Protein 3OP9 (pdb70)

Nearest PDB structures (foldseek):
  3op9-assembly1_A  TM=1.010E+00  e=2.448E-16  Listeria innocua
  1rpe-assembly1_R  TM=8.267E-01  e=1.678E-02  Phage 434
  1r69-assembly1_A  TM=8.280E-01  e=2.954E-02  Phage 434
  2cro-assembly1_A  TM=7.858E-01  e=4.045E-02  Phage 434
  1pra-assembly1_A  TM=7.105E-01  e=2.298E-02  Phage 434

Radius of gyration: 19.95 Å; Cα contacts (8 Å, |Δi|>4): 71; chains: 1; bounding box: 33×44×51 Å

Foldseek 3Di:
DAWDLLVLVVVVCVVVVHQLVVLCVQQVHDSVVSVCNCVVDPDDPVSLVSVCVVVVHDSCVNGVPDDDDDPDVVVVVVVVCCVVDDPVVVVVVVCVVVVCCVVPPD

Secondary structure (DSSP, 8-state):
----HHHHHHHHHHHHT--HHHHHHHHTS-HHHHHH---SS---HHHHHHHHHHHT--HHHHHT------S-HHHHHHHHHGGGS-HHHHHHHHHHHHHHHHHS--

Sequence (106 aa):
IQHQQFAENLSRLKKEHGLKNHQIAELLNVQTRTVAYYSGEETKPDIEKLIRLATYFHLSIDELVGYVQEVWNDLSLKQWLLSLNLRRSEEEIAKIKILVDTVETLYPN

Structure (mmCIF, N/CA/C/O backbone):
data_3OP9
#
_entry.id   3OP9
#
_cell.length_a   71.12
_cell.length_b   71.12
_cell.length_c   122.13
_cell.angle_alpha   90.00
_cell.angle_beta   90.00
_cell.angle_gamma   90.00
#
_symmetry.space_group_name_H-M   'I 4 2 2'
#
loop_
_entity.id
_entity.type
_entity.pdbx_description
1 polymer 'Pli0006 protein'
2 non-polymer 'CHLORIDE ION'
3 water water
#
loop_
_atom_site.group_PDB
_atom_site.id
_atom_site.type_symbol
_atom_site.label_atom_id
_atom_site.label_alt_id
_atom_site.label_comp_id
_atom_site.label_asym_id
_atom_site.label_entity_id
_atom_site.label_seq_id
_atom_site.pdbx_PDB_ins_code
_atom_site.Cartn_x
_atom_site.Cartn_y
_atom_site.Cartn_z
_atom_site.occupancy
_atom_site.B_iso_or_equiv
_atom_site.auth_seq_id
_atom_site.auth_comp_id
_atom_site.auth_asym_id
_atom_site.auth_atom_id
_atom_site.pdbx_PDB_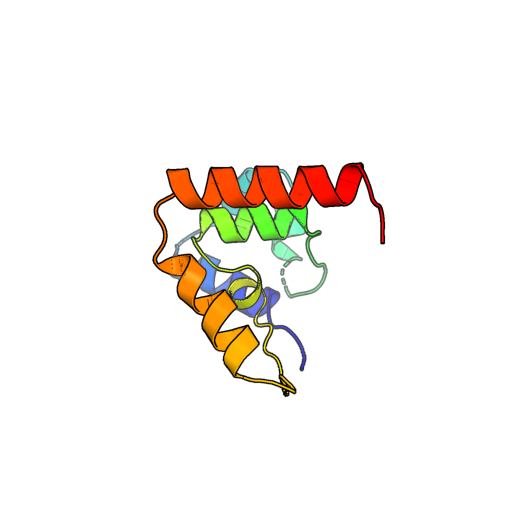model_num
ATOM 1 N N . ILE A 1 6 ? 18.737 0.776 40.209 1.00 95.61 3 ILE A N 1
ATOM 2 C CA . ILE A 1 6 ? 17.823 1.241 39.172 1.00 88.19 3 ILE A CA 1
ATOM 3 C C . ILE A 1 6 ? 17.714 2.765 39.174 1.00 70.08 3 ILE A C 1
ATOM 4 O O . ILE A 1 6 ? 17.779 3.395 38.119 1.00 76.27 3 ILE A O 1
ATOM 9 N N . GLN A 1 7 ? 17.563 3.361 40.353 1.00 43.36 4 GLN A N 1
ATOM 10 C CA . GLN A 1 7 ? 17.453 4.812 40.442 1.00 42.21 4 GLN A CA 1
ATOM 11 C C . GLN A 1 7 ? 18.847 5.469 40.437 1.00 37.65 4 GLN A C 1
ATOM 12 O O . GLN A 1 7 ? 19.705 5.115 41.266 1.00 32.99 4 GLN A O 1
ATOM 18 N N . HIS A 1 8 ? 19.078 6.430 39.534 1.00 33.01 5 HIS A N 1
ATOM 19 C CA . HIS A 1 8 ? 20.376 7.120 39.491 1.00 32.61 5 HIS A CA 1
ATOM 20 C C . HIS A 1 8 ? 20.608 7.877 40.791 1.00 28.90 5 HIS A C 1
ATOM 21 O O . HIS A 1 8 ? 19.676 8.061 41.578 1.00 28.99 5 HIS A O 1
ATOM 28 N N A GLN A 1 9 ? 21.835 8.335 41.015 0.64 22.15 6 GLN A N 1
ATOM 29 N N B GLN A 1 9 ? 21.842 8.344 40.982 0.36 23.26 6 GLN A N 1
ATOM 30 C CA A GLN A 1 9 ? 22.149 9.051 42.249 0.64 24.30 6 GLN A CA 1
ATOM 31 C CA B GLN A 1 9 ? 22.272 8.993 42.223 0.36 25.44 6 GLN A CA 1
ATOM 32 C C A GLN A 1 9 ? 22.945 10.314 41.929 0.64 22.57 6 GLN A C 1
ATOM 33 C C B GLN A 1 9 ? 22.901 10.358 41.980 0.36 22.99 6 GLN A C 1
ATOM 34 O O A GLN A 1 9 ? 23.955 10.620 42.543 0.64 20.51 6 GLN A O 1
ATOM 35 O O B GLN A 1 9 ? 23.772 10.780 42.728 0.36 22.46 6 GLN A O 1
ATOM 46 N N . PHE A 1 10 ? 22.482 11.049 40.927 1.00 23.00 7 PHE A N 1
ATOM 47 C CA . PHE A 1 10 ? 23.168 12.278 40.538 1.00 22.38 7 PHE A CA 1
ATOM 48 C C . PHE A 1 10 ? 23.221 13.258 41.725 1.00 23.65 7 PHE A C 1
ATOM 49 O O . PHE A 1 10 ? 24.254 13.852 42.003 1.00 23.76 7 PHE A O 1
ATOM 57 N N . ALA A 1 11 ? 22.126 13.424 42.452 1.00 20.42 8 ALA A N 1
ATOM 58 C CA . ALA A 1 11 ? 22.127 14.484 43.454 1.00 24.37 8 ALA A CA 1
ATOM 59 C C . ALA A 1 11 ? 23.138 14.136 44.560 1.00 26.18 8 ALA A C 1
ATOM 60 O O . ALA A 1 11 ? 23.872 15.008 45.052 1.00 24.97 8 ALA A O 1
ATOM 62 N N . GLU A 1 12 ? 23.152 12.858 44.959 1.00 20.97 9 GLU A N 1
ATOM 63 C CA . GLU A 1 12 ? 24.072 12.360 46.004 1.00 23.07 9 GLU A CA 1
ATOM 64 C C . GLU A 1 12 ? 25.527 12.511 45.533 1.00 24.11 9 GLU A C 1
ATOM 65 O O . GLU A 1 12 ? 26.403 12.934 46.293 1.00 22.61 9 GLU A O 1
ATOM 71 N N . ASN A 1 13 ? 25.774 12.172 44.270 1.00 24.25 10 ASN A N 1
ATOM 72 C CA . ASN A 1 13 ? 27.119 12.263 43.689 1.00 25.19 10 ASN A CA 1
ATOM 73 C C . ASN A 1 13 ? 27.591 13.694 43.568 1.00 22.36 10 ASN A C 1
ATOM 74 O O . ASN A 1 13 ? 28.738 14.010 43.892 1.00 25.30 10 ASN A O 1
ATOM 79 N N . LEU A 1 14 ? 26.704 14.578 43.125 1.00 20.17 11 LEU A N 1
ATOM 80 C CA . LEU A 1 14 ? 27.120 15.953 42.971 1.00 22.09 11 LEU A CA 1
ATOM 81 C C . LEU A 1 14 ? 27.421 16.505 44.375 1.00 23.25 11 LEU A C 1
ATOM 82 O O . LEU A 1 14 ? 28.366 17.260 44.567 1.00 23.86 11 LEU A O 1
ATOM 87 N N . SER A 1 15 ? 26.620 16.103 45.365 1.00 23.66 12 SER A N 1
ATOM 88 C CA . SER A 1 15 ? 26.814 16.574 46.731 1.00 25.78 12 SER A CA 1
ATOM 89 C C . SER A 1 15 ? 28.181 16.113 47.265 1.00 27.57 12 SER A C 1
ATOM 90 O O . SER A 1 15 ? 28.891 16.870 47.922 1.00 29.60 12 SER A O 1
ATOM 93 N N . ARG A 1 16 ? 28.564 14.877 46.959 1.00 25.81 13 ARG A N 1
ATOM 94 C CA . ARG A 1 16 ? 29.839 14.364 47.433 1.00 28.64 13 ARG A CA 1
ATOM 95 C C . ARG A 1 16 ? 31.026 15.011 46.705 1.00 25.68 13 ARG A C 1
ATOM 96 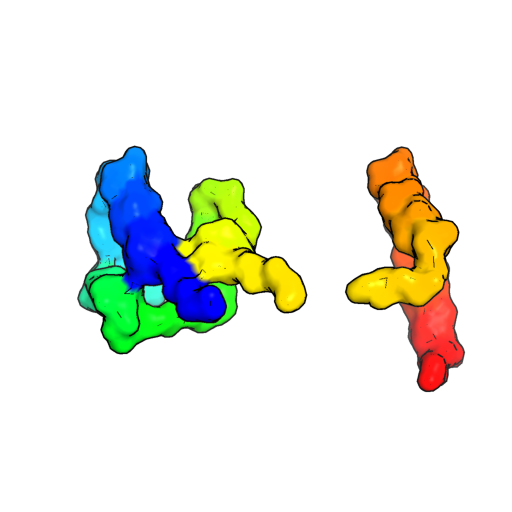O O . ARG A 1 16 ? 32.074 15.227 47.312 1.00 27.75 13 ARG A O 1
ATOM 104 N N . LEU A 1 17 ? 30.861 15.299 45.419 1.00 27.21 14 LEU A N 1
ATOM 105 C CA . LEU A 1 17 ? 31.890 15.989 44.641 1.00 25.49 14 LEU A CA 1
ATOM 106 C C . LEU A 1 17 ? 32.105 17.382 45.211 1.00 29.47 14 LEU A C 1
ATOM 107 O O . LEU A 1 17 ? 33.237 17.816 45.409 1.00 31.14 14 LEU A O 1
ATOM 112 N N . LYS A 1 18 ? 31.010 18.073 45.498 1.00 28.34 15 LYS A N 1
ATOM 113 C CA . LYS A 1 18 ? 31.071 19.405 46.073 1.00 31.78 15 LYS A CA 1
ATOM 114 C C . LYS A 1 18 ? 31.837 19.384 47.389 1.00 36.89 15 LYS A C 1
ATOM 115 O O . LYS A 1 18 ? 32.689 20.252 47.657 1.00 35.95 15 LYS A O 1
ATOM 121 N N . LYS A 1 19 ? 31.548 18.377 48.203 1.00 28.49 16 LYS A N 1
ATOM 122 C CA . LYS A 1 19 ? 32.171 18.254 49.516 1.00 35.29 16 LYS A CA 1
ATOM 123 C C . LYS A 1 19 ? 33.652 17.943 49.365 1.00 35.16 16 LYS A C 1
ATOM 124 O O . LYS A 1 19 ? 34.496 18.607 49.943 1.00 39.47 16 LYS A O 1
ATOM 130 N N . GLU A 1 20 ? 33.969 16.928 48.574 1.00 30.91 17 GLU A N 1
ATOM 131 C CA . GLU A 1 20 ? 35.342 16.466 48.459 1.00 38.15 17 GLU A CA 1
ATOM 132 C C . GLU A 1 20 ? 36.232 17.470 47.755 1.00 39.86 17 GLU A C 1
ATOM 133 O O . GLU A 1 20 ? 37.440 17.446 47.940 1.00 34.66 17 GLU A O 1
ATOM 139 N N . HIS A 1 21 ? 35.643 18.350 46.951 1.00 37.60 18 HIS A N 1
ATOM 140 C CA . HIS A 1 21 ? 36.433 19.340 46.229 1.00 41.75 18 HIS A CA 1
ATOM 141 C C . HIS A 1 21 ? 36.458 20.690 46.925 1.00 43.37 18 HIS A C 1
ATOM 142 O O . HIS A 1 21 ? 37.137 21.597 46.468 1.00 44.54 18 HIS A O 1
ATOM 149 N N . GLY A 1 22 ? 35.714 20.813 48.016 1.00 37.34 19 GLY A N 1
ATOM 150 C CA . GLY A 1 22 ? 35.621 22.050 48.761 1.00 46.91 19 GLY A CA 1
ATOM 151 C C . GLY A 1 22 ? 34.979 23.166 47.971 1.00 46.75 19 GLY A C 1
ATOM 152 O O . GLY A 1 22 ? 35.308 24.335 48.174 1.00 41.85 19 GLY A O 1
ATOM 153 N N . LEU A 1 23 ? 34.064 22.816 47.069 1.00 40.07 20 LEU A N 1
ATOM 154 C CA . LEU A 1 23 ? 33.374 23.806 46.258 1.00 37.07 20 LEU A CA 1
ATOM 155 C C . LEU A 1 23 ? 32.166 24.413 46.958 1.00 40.10 20 LEU A C 1
ATOM 156 O O . LEU A 1 23 ? 31.544 23.805 47.845 1.00 41.46 20 LEU A O 1
ATOM 161 N N . LYS A 1 24 ? 31.841 25.632 46.542 1.00 43.62 21 LYS A N 1
ATOM 162 C CA . LYS A 1 24 ? 30.648 26.317 46.993 1.00 50.67 21 LYS A CA 1
ATOM 163 C C . LYS A 1 24 ? 29.676 26.267 45.831 1.00 40.32 21 LYS A C 1
ATOM 164 O O . LYS A 1 24 ? 30.100 26.240 44.681 1.00 30.71 21 LYS A O 1
ATOM 170 N N . ASN A 1 25 ? 28.385 26.263 46.128 1.00 39.33 22 ASN A N 1
ATOM 171 C CA . ASN A 1 25 ? 27.368 26.212 45.080 1.00 40.70 22 ASN A CA 1
ATOM 172 C C . ASN A 1 25 ? 27.551 27.292 44.011 1.00 35.39 22 ASN A C 1
ATOM 173 O O . ASN A 1 25 ? 27.318 27.029 42.835 1.00 32.95 22 ASN A O 1
ATOM 178 N N . HIS A 1 26 ? 27.940 28.499 44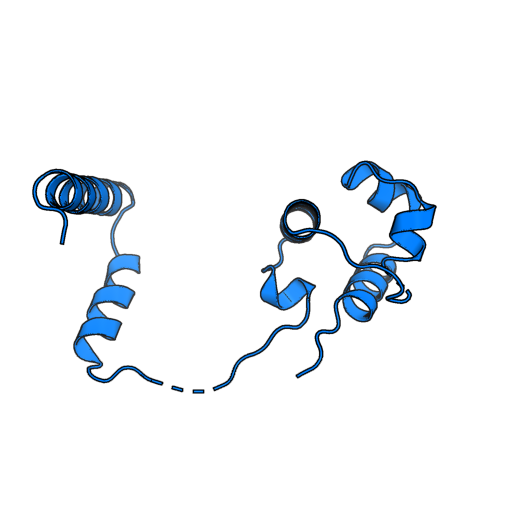.403 1.00 40.50 23 HIS A N 1
ATOM 179 C CA . HIS A 1 26 ? 28.066 29.588 43.424 1.00 45.03 23 HIS A CA 1
ATOM 180 C C . HIS A 1 26 ? 29.209 29.340 42.420 1.00 40.48 23 HIS A C 1
ATOM 181 O O . HIS A 1 26 ? 29.142 29.819 41.287 1.00 40.44 23 HIS A O 1
ATOM 188 N N . GLN A 1 27 ? 30.233 28.590 42.831 1.00 39.65 24 GLN A N 1
ATOM 189 C CA . GLN A 1 27 ? 31.331 28.209 41.942 1.00 35.12 24 GLN A CA 1
ATOM 190 C C . GLN A 1 27 ? 30.849 27.215 40.883 1.00 38.40 24 GLN A C 1
ATOM 191 O O . GLN A 1 27 ? 31.188 27.323 39.693 1.00 38.82 24 GLN A O 1
ATOM 197 N N . ILE A 1 28 ? 30.043 26.250 41.306 1.00 30.76 25 ILE A N 1
ATOM 198 C CA . ILE A 1 28 ? 29.461 25.322 40.353 1.00 29.30 25 ILE A CA 1
ATOM 199 C C . ILE A 1 28 ? 28.485 26.075 39.456 1.00 31.98 25 ILE A C 1
ATOM 200 O O . ILE A 1 28 ? 28.414 25.801 38.254 1.00 31.33 25 ILE A O 1
ATOM 205 N N . ALA A 1 29 ? 27.742 27.028 40.031 1.00 30.86 26 ALA A N 1
ATOM 206 C CA . ALA A 1 29 ? 26.758 27.778 39.251 1.00 33.86 26 ALA A CA 1
ATOM 207 C C . ALA A 1 29 ? 27.483 28.534 38.148 1.00 39.69 26 ALA A C 1
ATOM 208 O O . ALA A 1 29 ? 27.018 28.598 37.006 1.00 37.66 26 ALA A O 1
ATOM 210 N N . GLU A 1 30 ? 28.629 29.105 38.502 1.00 43.17 27 GLU A N 1
ATOM 211 C CA . GLU A 1 30 ? 29.415 29.883 37.545 1.00 46.32 27 GLU A CA 1
ATOM 212 C C . GLU A 1 30 ? 29.878 28.962 36.424 1.00 45.33 27 GLU A C 1
ATOM 213 O O . GLU A 1 30 ? 29.838 29.345 35.266 1.00 45.31 27 GLU A O 1
ATOM 219 N N . LEU A 1 31 ? 30.295 27.742 36.769 1.00 45.80 28 LEU A N 1
ATOM 220 C CA . LEU A 1 31 ? 30.750 26.758 35.782 1.00 45.04 28 LEU A CA 1
ATOM 221 C C . LEU A 1 31 ? 29.653 26.408 34.770 1.00 41.51 28 LEU A C 1
ATOM 222 O O . LEU A 1 31 ? 29.911 26.216 33.584 1.00 40.04 28 LEU A O 1
ATOM 227 N N . LEU A 1 32 ? 28.425 26.313 35.247 1.00 34.70 29 LEU A N 1
ATOM 228 C CA . LEU A 1 32 ? 27.328 25.885 34.393 1.00 35.94 29 LEU A CA 1
ATOM 229 C C . LEU A 1 32 ? 26.516 27.048 33.853 1.00 37.95 29 LEU A C 1
ATOM 230 O O . LEU A 1 32 ? 25.587 26.837 33.095 1.00 41.77 29 LEU A O 1
ATOM 235 N N . ASN A 1 33 ? 26.856 28.265 34.254 1.00 37.42 30 ASN A N 1
ATOM 236 C CA . ASN A 1 33 ? 26.039 29.429 33.913 1.00 39.34 30 ASN A CA 1
ATOM 237 C C . ASN A 1 33 ? 24.564 29.254 34.296 1.00 44.07 30 ASN A C 1
ATOM 238 O O . ASN A 1 33 ? 23.665 29.403 33.464 1.00 48.07 30 ASN A O 1
ATOM 243 N N . VAL A 1 34 ? 24.332 28.928 35.565 1.00 38.13 31 VAL A N 1
ATOM 244 C CA . VAL A 1 34 ? 22.992 28.898 36.129 1.00 37.69 31 VAL A CA 1
ATOM 245 C C . VAL A 1 34 ? 23.011 29.691 37.437 1.00 42.38 31 VAL A C 1
ATOM 246 O O . VAL A 1 34 ? 24.076 30.078 37.920 1.00 35.87 31 VAL A O 1
ATOM 250 N N . GLN A 1 35 ? 21.836 29.901 38.020 1.00 40.81 32 GLN A N 1
ATOM 251 C CA . GLN A 1 35 ? 21.724 30.476 39.353 1.00 36.51 32 GLN A CA 1
ATOM 252 C C . GLN A 1 35 ? 22.277 29.534 40.400 1.00 37.93 32 GLN A C 1
ATOM 253 O O . GLN A 1 35 ? 22.181 28.319 40.246 1.00 33.38 32 GLN A O 1
ATOM 259 N N . THR A 1 36 ? 22.789 30.101 41.491 1.00 35.74 33 THR A N 1
ATOM 260 C CA . THR A 1 36 ? 23.224 29.315 42.635 1.00 42.73 33 THR A CA 1
ATOM 261 C C . THR A 1 36 ? 22.046 28.508 43.194 1.00 40.04 33 THR A C 1
ATOM 262 O O . THR A 1 36 ? 22.205 27.387 43.655 1.00 34.95 33 THR A O 1
ATOM 266 N N . ARG A 1 37 ? 20.852 29.081 43.147 1.00 38.73 34 ARG A N 1
ATOM 267 C CA . ARG A 1 37 ? 19.658 28.384 43.610 1.00 36.41 34 ARG A CA 1
ATOM 268 C C . ARG A 1 37 ? 19.434 27.105 42.824 1.00 35.70 34 ARG A C 1
ATOM 269 O O . ARG A 1 37 ? 19.023 26.092 43.376 1.00 40.25 34 ARG A O 1
ATOM 277 N N . THR A 1 38 ? 19.693 27.149 41.528 1.00 34.54 35 THR A N 1
ATOM 278 C CA . THR A 1 38 ? 19.457 25.990 40.686 1.00 33.19 35 THR A CA 1
ATOM 279 C C . THR A 1 38 ? 20.402 24.869 41.080 1.00 35.37 35 THR A C 1
ATOM 280 O O . THR A 1 38 ? 20.019 23.707 41.074 1.00 34.34 35 THR A O 1
ATOM 284 N N . VAL A 1 39 ? 21.634 25.221 41.418 1.00 34.57 36 VAL A N 1
ATOM 285 C CA . VAL A 1 39 ? 22.610 24.218 41.864 1.00 34.46 36 VAL A CA 1
ATOM 286 C C . VAL A 1 39 ? 22.175 23.595 43.202 1.00 36.04 36 VAL A C 1
ATOM 287 O O . VAL A 1 39 ? 22.339 22.397 43.429 1.00 36.47 36 VAL A O 1
ATOM 291 N N . ALA A 1 40 ? 21.606 24.412 44.082 1.00 34.59 37 ALA A N 1
ATOM 292 C CA . ALA A 1 40 ? 21.035 23.906 45.327 1.00 39.61 37 ALA A CA 1
ATOM 293 C C . ALA A 1 40 ? 19.988 22.856 45.019 1.00 40.00 37 ALA A C 1
ATOM 294 O O . ALA A 1 40 ? 19.933 21.812 45.674 1.00 41.19 37 ALA A O 1
ATOM 296 N N . TYR A 1 41 ? 19.143 23.121 44.029 1.00 32.29 38 TYR A N 1
ATOM 297 C CA . TYR A 1 41 ? 18.120 22.144 43.673 1.00 36.20 38 TYR A CA 1
ATOM 298 C C . TYR A 1 41 ? 18.699 20.887 43.012 1.00 35.71 38 TYR A C 1
ATOM 299 O O . TYR A 1 41 ? 18.136 19.824 43.168 1.00 38.37 38 TYR A O 1
ATOM 308 N N . TYR A 1 42 ? 19.793 21.006 42.264 1.00 36.42 39 TYR A N 1
ATOM 309 C CA . TYR A 1 42 ? 20.483 19.803 41.770 1.00 31.39 39 TYR A CA 1
ATOM 310 C C . TYR A 1 42 ? 20.877 18.902 42.914 1.00 38.04 39 TYR A C 1
ATOM 311 O O . TYR A 1 42 ? 20.729 17.676 42.828 1.00 43.22 39 TYR A O 1
ATOM 336 N N . SER A 1 44 ? 19.754 18.677 45.981 1.00 39.78 41 SER A N 1
ATOM 337 C CA . SER A 1 44 ? 18.689 18.156 46.812 1.00 47.23 41 SER A CA 1
ATOM 338 C C . SER A 1 44 ? 17.847 17.199 45.996 1.00 50.01 41 SER A C 1
ATOM 339 O O . SER A 1 44 ? 16.946 16.547 46.525 1.00 57.90 41 SER A O 1
ATOM 342 N N . GLY A 1 45 ? 18.138 17.136 44.700 1.00 40.08 42 GLY A N 1
ATOM 343 C CA . GLY A 1 45 ? 17.416 16.276 43.776 1.00 46.40 42 GLY A CA 1
ATOM 344 C C . GLY A 1 45 ? 16.074 16.837 43.315 1.00 47.81 42 GLY A C 1
ATOM 345 O O . GLY A 1 45 ? 15.280 16.140 42.691 1.00 54.91 42 GLY A O 1
ATOM 346 N N A GLU A 1 46 ? 15.825 18.101 43.621 0.54 41.16 43 GLU A N 1
ATOM 347 N N B GLU A 1 46 ? 15.815 18.103 43.607 0.46 41.36 43 GLU A N 1
ATOM 348 C CA A GLU A 1 46 ? 14.550 18.719 43.273 0.54 43.54 43 GLU A CA 1
ATOM 349 C CA B GLU A 1 46 ? 14.521 18.689 43.255 0.46 43.04 43 GLU A CA 1
ATOM 350 C C A GLU A 1 46 ? 14.449 19.014 41.783 0.54 40.98 43 GLU A C 1
ATOM 351 C C B GLU A 1 46 ? 14.493 19.282 41.850 0.46 41.26 43 GLU A C 1
ATOM 352 O O A GLU A 1 46 ? 13.353 19.143 41.239 0.54 41.51 43 GLU A O 1
ATOM 353 O O B GLU A 1 46 ? 13.493 19.871 41.432 0.46 41.46 43 GLU A O 1
ATOM 364 N N . THR A 1 47 ? 15.597 19.125 41.128 1.00 42.59 44 THR A N 1
ATOM 365 C CA . THR A 1 47 ? 15.634 19.443 39.705 1.00 42.27 44 THR A CA 1
ATOM 366 C C . THR A 1 47 ? 16.901 18.809 39.138 1.00 45.94 44 THR A C 1
ATOM 367 O O . THR A 1 47 ? 17.884 18.661 39.865 1.00 43.87 44 THR A O 1
ATOM 371 N N . LYS A 1 48 ? 16.871 18.437 37.859 1.00 52.43 45 LYS A N 1
ATOM 372 C CA . LYS A 1 48 ? 18.010 17.766 37.211 1.00 56.66 45 LYS A CA 1
ATOM 373 C C . LYS A 1 48 ? 18.510 18.551 36.011 1.00 50.44 45 LYS A C 1
ATOM 374 O O . LYS A 1 48 ? 17.732 19.224 35.352 1.00 43.15 45 LYS A O 1
ATOM 380 N N . PRO A 1 49 ? 19.815 18.452 35.712 1.00 62.43 46 PRO A N 1
ATOM 381 C CA . PRO A 1 49 ? 20.405 19.212 34.603 1.00 55.79 46 PRO A CA 1
ATOM 382 C C . PRO A 1 49 ? 20.134 18.548 33.267 1.00 46.48 46 PRO A C 1
ATOM 383 O O . PRO A 1 49 ? 19.841 17.353 33.212 1.00 45.35 46 PRO A O 1
ATOM 387 N N . ASP A 1 50 ? 20.217 19.315 32.184 1.00 38.28 47 ASP A N 1
ATOM 388 C CA . ASP A 1 50 ? 20.072 18.730 30.862 1.00 41.09 47 ASP A CA 1
ATOM 389 C C . ASP A 1 50 ? 21.427 18.182 30.451 1.00 36.54 47 ASP A C 1
ATOM 390 O O . ASP A 1 50 ? 22.419 18.409 31.139 1.00 34.88 47 ASP A O 1
ATOM 395 N N . ILE A 1 51 ? 21.463 17.484 29.324 1.00 30.00 48 ILE A N 1
ATOM 396 C CA . ILE A 1 51 ? 22.655 16.797 28.868 1.00 30.25 48 ILE A CA 1
ATOM 397 C C . ILE A 1 51 ? 23.862 17.732 28.780 1.00 29.75 48 ILE A C 1
ATOM 398 O O . ILE A 1 51 ? 24.993 17.326 29.063 1.00 26.32 48 ILE A O 1
ATOM 403 N N . GLU A 1 52 ? 23.642 18.976 28.375 1.00 25.14 49 GLU A N 1
ATOM 404 C CA . GLU A 1 52 ? 24.783 19.888 28.198 1.00 26.17 49 GLU A CA 1
ATOM 405 C C . GLU A 1 52 ? 25.426 20.166 29.541 1.00 27.35 49 GLU A C 1
ATOM 406 O O . GLU A 1 52 ? 26.653 20.198 29.677 1.00 26.69 49 GLU A O 1
ATOM 412 N N . LYS A 1 53 ? 24.596 20.330 30.560 1.00 27.84 50 LYS A N 1
ATOM 413 C CA . LYS A 1 53 ? 25.128 20.561 31.910 1.00 33.56 50 LYS A CA 1
ATOM 414 C C . LYS A 1 53 ? 25.807 19.319 32.522 1.00 32.11 50 LYS A C 1
ATOM 415 O O . LYS A 1 53 ? 26.822 19.441 33.207 1.00 24.11 50 LYS A O 1
ATOM 421 N N . LEU A 1 54 ? 25.290 18.123 32.255 1.00 30.43 51 LEU A N 1
ATOM 422 C CA . LEU A 1 54 ? 25.967 16.909 32.691 1.00 27.17 51 LEU A CA 1
ATOM 423 C C . LEU A 1 54 ? 27.314 16.777 32.027 1.00 25.38 51 LEU A C 1
ATOM 424 O O . LEU A 1 54 ? 28.257 16.310 32.656 1.00 25.60 51 LEU A O 1
ATOM 429 N N . ILE A 1 55 ? 27.403 17.130 30.742 1.00 22.68 52 ILE A N 1
ATOM 430 C CA . ILE A 1 55 ? 28.682 17.040 30.024 1.00 20.97 52 ILE A CA 1
ATOM 431 C C . ILE A 1 55 ? 29.705 18.036 30.563 1.00 21.98 52 ILE A C 1
ATOM 432 O O . ILE A 1 55 ? 30.886 17.707 30.694 1.00 23.32 52 ILE A O 1
ATOM 437 N N . ARG A 1 56 ? 29.261 19.249 30.892 1.00 26.12 53 ARG A N 1
ATOM 438 C CA . ARG A 1 56 ? 30.185 20.214 31.469 1.00 28.04 53 ARG A CA 1
ATOM 439 C C . ARG A 1 56 ? 30.684 19.701 32.815 1.00 24.73 53 ARG A C 1
ATOM 440 O O . ARG A 1 56 ? 31.864 19.858 33.120 1.00 25.15 53 ARG A O 1
ATOM 448 N N . LEU A 1 57 ? 29.806 19.103 33.627 1.00 22.09 54 LEU A N 1
ATOM 449 C CA . LEU A 1 57 ? 30.259 18.591 34.935 1.00 22.80 54 LEU A CA 1
ATOM 450 C C . LEU A 1 57 ? 31.199 17.391 34.769 1.00 21.93 54 LEU A C 1
ATOM 451 O O . LEU A 1 57 ? 32.228 17.262 35.461 1.00 22.58 54 LEU A O 1
ATOM 456 N N . ALA A 1 58 ? 30.851 16.487 33.867 1.00 23.05 55 ALA A N 1
ATOM 457 C CA . ALA A 1 58 ? 31.691 15.285 33.691 1.00 24.53 55 ALA A CA 1
ATOM 458 C C . ALA A 1 58 ? 33.073 15.695 33.206 1.00 26.76 55 ALA A C 1
ATOM 459 O O . ALA A 1 58 ? 34.085 15.119 33.604 1.00 26.74 55 ALA A O 1
ATOM 461 N N . THR A 1 59 ? 33.117 16.699 32.324 1.00 23.04 56 THR A N 1
ATOM 462 C CA . THR A 1 59 ? 34.387 17.150 31.779 1.00 25.42 56 THR A CA 1
ATOM 463 C C . THR A 1 59 ? 35.204 17.819 32.908 1.00 28.25 56 THR A C 1
ATOM 464 O O . THR A 1 59 ? 36.402 17.586 33.045 1.00 27.18 56 THR A O 1
ATOM 468 N N . TYR A 1 60 ? 34.542 18.639 33.717 1.00 25.96 57 TYR A N 1
ATOM 469 C CA . TYR A 1 60 ? 35.250 19.363 34.783 1.00 26.53 57 TYR A CA 1
ATOM 470 C C . TYR A 1 60 ? 35.891 18.383 35.787 1.00 26.58 57 TYR A C 1
ATOM 471 O O . TYR A 1 60 ? 37.046 18.535 36.156 1.00 27.95 57 TYR A O 1
ATOM 480 N N . PHE A 1 61 ? 35.135 17.364 36.183 1.00 27.48 58 PHE A N 1
ATOM 481 C CA . PHE A 1 61 ? 35.537 16.411 37.212 1.00 24.95 58 PHE A CA 1
ATOM 482 C C . PHE A 1 61 ? 36.228 15.195 36.622 1.00 26.80 58 PHE A C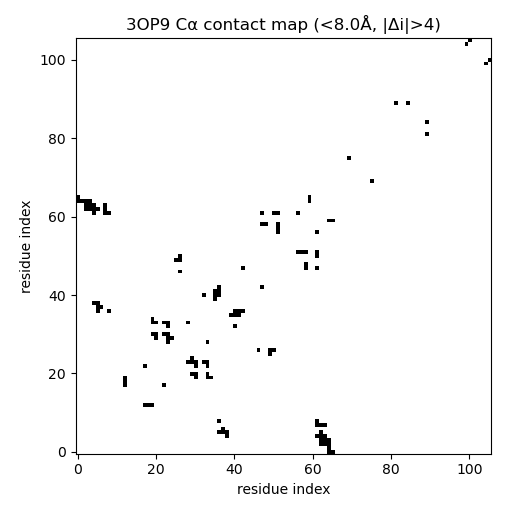 1
ATOM 483 O O . PHE A 1 61 ? 36.618 14.295 37.356 1.00 28.82 58 PHE A O 1
ATOM 491 N N . HIS A 1 62 ? 36.393 15.170 35.300 1.00 21.67 59 HIS A N 1
ATOM 492 C CA . HIS A 1 62 ? 37.061 14.047 34.616 1.00 26.30 59 HIS A CA 1
ATOM 493 C C . HIS A 1 62 ? 36.372 12.706 34.879 1.00 30.30 59 HIS A C 1
ATOM 494 O O . HIS A 1 62 ? 37.032 11.732 35.243 1.00 28.06 59 HIS A O 1
ATOM 501 N N . LEU A 1 63 ? 35.062 12.659 34.671 1.00 29.70 60 LEU A N 1
ATOM 502 C CA . LEU A 1 63 ? 34.247 11.488 34.995 1.00 28.49 60 LEU A CA 1
ATOM 503 C C . LEU A 1 63 ? 33.514 11.058 33.739 1.00 24.91 60 LEU A C 1
ATOM 504 O O . LEU A 1 63 ? 33.276 11.883 32.862 1.00 25.15 60 LEU A O 1
ATOM 509 N N . SER A 1 64 ? 33.121 9.791 33.658 1.00 26.60 61 SER A N 1
ATOM 510 C CA . SER A 1 64 ? 32.160 9.412 32.623 1.00 28.65 61 SER A CA 1
ATOM 511 C C . SER A 1 64 ? 30.821 9.996 33.049 1.00 22.75 61 SER A C 1
ATOM 512 O O . SER A 1 64 ? 30.599 10.272 34.231 1.00 24.82 61 SER A O 1
ATOM 515 N N . ILE A 1 65 ? 29.910 10.186 32.099 1.00 22.18 62 ILE A N 1
ATOM 516 C CA . ILE A 1 65 ? 28.585 10.642 32.467 1.00 22.23 62 ILE A CA 1
ATOM 517 C C . ILE A 1 65 ? 27.940 9.562 33.317 1.00 21.17 62 ILE A C 1
ATOM 518 O O . ILE A 1 65 ? 27.226 9.864 34.253 1.00 21.94 62 ILE A O 1
ATOM 523 N N . ASP A 1 66 ? 28.207 8.300 32.985 1.00 22.22 63 ASP A N 1
ATOM 524 C CA . ASP A 1 66 ? 27.656 7.184 33.775 1.00 26.65 63 ASP A CA 1
ATOM 525 C C . ASP A 1 66 ? 28.075 7.240 35.250 1.00 29.70 63 ASP A C 1
ATOM 526 O O . ASP A 1 66 ? 27.251 7.057 36.128 1.00 22.58 63 ASP A O 1
ATOM 531 N N . GLU A 1 67 ? 29.361 7.470 35.510 1.00 21.53 64 GLU A N 1
ATOM 532 C CA . GLU A 1 67 ? 29.862 7.633 36.875 1.00 21.45 64 GLU A CA 1
ATOM 533 C C . GLU A 1 67 ? 29.181 8.840 37.542 1.00 21.44 64 GLU A C 1
ATOM 534 O O . GLU A 1 67 ? 28.762 8.773 38.703 1.00 20.94 64 GLU A O 1
ATOM 540 N N . LEU A 1 68 ? 29.162 9.971 36.853 1.00 20.67 65 LEU A N 1
ATOM 541 C CA . LEU A 1 68 ? 28.547 11.191 37.419 1.00 22.10 65 LEU A CA 1
ATOM 542 C C . LEU A 1 68 ? 27.096 11.003 37.872 1.00 24.26 65 LEU A C 1
ATOM 543 O O . LEU A 1 68 ? 26.703 11.459 38.956 1.00 24.93 65 LEU A O 1
ATOM 548 N N . VAL A 1 69 ? 26.283 10.334 37.059 1.00 22.76 66 VAL A N 1
ATOM 549 C CA . VAL A 1 69 ? 24.916 10.108 37.478 1.00 22.09 66 VAL A CA 1
ATOM 550 C C . VAL A 1 69 ? 24.658 8.804 38.218 1.00 26.18 66 VAL A C 1
ATOM 551 O O . VAL A 1 69 ? 23.554 8.631 38.696 1.00 25.34 66 VAL A O 1
ATOM 555 N N . GLY A 1 70 ? 25.637 7.893 38.330 1.00 22.89 67 GLY A N 1
ATOM 556 C CA . GLY A 1 70 ? 25.408 6.619 39.016 1.00 22.02 67 GLY A CA 1
ATOM 557 C C . GLY A 1 70 ? 24.527 5.653 38.221 1.00 28.42 67 GLY A C 1
ATOM 558 O O . GLY A 1 70 ? 23.718 4.882 38.766 1.00 25.99 67 GLY A O 1
ATOM 559 N N . TYR A 1 71 ? 24.702 5.672 36.913 1.00 24.06 68 TYR A N 1
ATOM 560 C CA . TYR A 1 71 ? 23.957 4.758 36.023 1.00 22.13 68 TYR A CA 1
ATOM 561 C C . TYR A 1 71 ? 24.726 3.457 35.843 1.00 24.42 68 TYR A C 1
ATOM 562 O O . TYR A 1 71 ? 25.904 3.493 35.498 1.00 27.82 68 TYR A O 1
ATOM 571 N N . VAL A 1 72 ? 24.076 2.301 36.066 1.00 24.33 69 VAL A N 1
ATOM 572 C CA . VAL A 1 72 ? 24.710 0.997 35.810 1.00 26.39 69 VAL A CA 1
ATOM 573 C C . VAL A 1 72 ? 23.757 0.125 34.999 1.00 40.77 69 VAL A C 1
ATOM 574 O O . VAL A 1 72 ? 22.563 0.347 35.033 1.00 35.26 69 VAL A O 1
ATOM 578 N N . GLN A 1 73 ? 24.270 -0.863 34.275 1.00 46.84 70 GLN A N 1
ATOM 579 C CA . GLN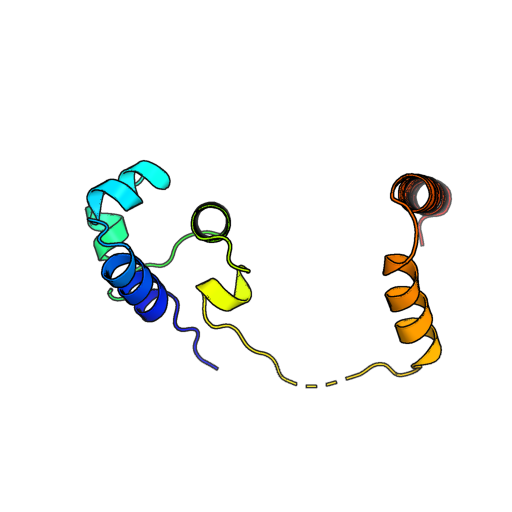 A 1 73 ? 23.394 -1.684 33.438 1.00 52.14 70 GLN A CA 1
ATOM 580 C C . GLN A 1 73 ? 23.401 -3.141 33.819 1.00 54.11 70 GLN A C 1
ATOM 581 O O . GLN A 1 73 ? 24.244 -3.600 34.583 1.00 57.85 70 GLN A O 1
ATOM 587 N N . GLU A 1 74 ? 22.428 -3.843 33.251 1.00 84.49 71 GLU A N 1
ATOM 588 C CA . GLU A 1 74 ? 22.472 -5.285 33.094 1.00 81.91 71 GLU A CA 1
ATOM 589 C C . GLU A 1 74 ? 21.153 -5.800 32.544 1.00 86.91 71 GLU A C 1
ATOM 590 O O . GLU A 1 74 ? 20.193 -5.966 33.292 1.00 91.11 71 GLU A O 1
ATOM 596 N N . VAL A 1 77 ? 24.146 -8.739 25.255 1.00 74.82 74 VAL A N 1
ATOM 597 C CA . VAL A 1 77 ? 24.759 -10.013 24.903 1.00 80.12 74 VAL A CA 1
ATOM 598 C C . VAL A 1 77 ? 25.053 -10.075 23.417 1.00 81.34 74 VAL A C 1
ATOM 599 O O . VAL A 1 77 ? 24.157 -9.962 22.574 1.00 94.16 74 VAL A O 1
ATOM 603 N N . TRP A 1 78 ? 26.328 -10.231 23.101 1.00 63.73 75 TRP A N 1
ATOM 604 C CA . TRP A 1 78 ? 26.754 -10.484 21.737 1.00 52.19 75 TRP A CA 1
ATOM 605 C C . TRP A 1 78 ? 26.381 -11.902 21.323 1.00 50.74 75 TRP A C 1
ATOM 606 O O . TRP A 1 78 ? 26.642 -12.870 22.056 1.00 50.06 75 TRP A O 1
ATOM 617 N N . ASN A 1 79 ? 25.758 -12.029 20.157 1.00 44.03 76 ASN A N 1
ATOM 618 C CA . ASN A 1 79 ? 25.544 -13.343 19.546 1.00 48.92 76 ASN A CA 1
ATOM 619 C C . ASN A 1 79 ? 26.849 -13.982 19.047 1.00 53.41 76 ASN A C 1
ATOM 620 O O . ASN A 1 79 ? 27.048 -15.186 19.166 1.00 55.51 76 ASN A O 1
ATOM 625 N N . ASP A 1 80 ? 27.744 -13.183 18.481 1.00 50.90 77 ASP A N 1
ATOM 626 C CA . ASP A 1 80 ? 28.992 -13.729 17.953 1.00 43.71 77 ASP A CA 1
ATOM 627 C C . ASP A 1 80 ? 30.226 -12.962 18.466 1.00 48.17 77 ASP A C 1
ATOM 628 O O . ASP A 1 80 ? 30.398 -11.772 18.179 1.00 46.24 77 ASP A O 1
ATOM 633 N N . LEU A 1 81 ? 31.092 -13.657 19.209 1.00 39.86 78 LEU A N 1
ATOM 634 C CA . LEU A 1 81 ? 32.137 -12.974 19.970 1.00 42.13 78 LEU A CA 1
ATOM 635 C C . LEU A 1 81 ? 33.348 -12.564 19.129 1.00 35.60 78 LEU A C 1
ATOM 636 O O . LEU A 1 81 ? 34.065 -11.638 19.493 1.00 34.97 78 LEU A O 1
ATOM 641 N N . SER A 1 82 ? 33.568 -13.229 18.002 1.00 36.69 79 SER A N 1
ATOM 642 C CA . SER A 1 82 ? 34.677 -12.872 17.137 1.00 37.20 79 SER A CA 1
ATOM 643 C C . SER A 1 82 ? 34.479 -11.468 16.551 1.00 32.44 79 SER A C 1
ATOM 644 O O . SER A 1 82 ? 35.455 -10.797 16.254 1.00 34.44 79 SER A O 1
ATOM 647 N N . LEU A 1 83 ? 33.228 -11.013 16.409 1.00 33.81 80 LEU A N 1
ATOM 648 C CA . LEU A 1 83 ? 32.970 -9.621 16.004 1.00 33.69 80 LEU A CA 1
ATOM 649 C C . LEU A 1 83 ? 33.322 -8.619 17.108 1.00 32.07 80 LEU A C 1
ATOM 650 O O . LEU A 1 83 ? 33.833 -7.562 16.822 1.00 31.11 80 LEU A O 1
ATOM 655 N N . LYS A 1 84 ? 33.009 -8.960 18.358 1.00 28.41 81 LYS A N 1
ATOM 656 C CA . LYS A 1 84 ? 33.331 -8.125 19.509 1.00 28.69 81 LYS A CA 1
ATOM 657 C C . LYS A 1 84 ? 34.848 -8.061 19.605 1.00 21.45 81 LYS A C 1
ATOM 658 O O . LYS A 1 84 ? 35.455 -7.041 19.914 1.00 25.54 81 LYS A O 1
ATOM 664 N N . GLN A 1 85 ? 35.468 -9.194 19.346 1.00 25.19 82 GLN A N 1
ATOM 665 C CA . GLN A 1 85 ? 36.915 -9.292 19.430 1.00 31.56 82 GLN A CA 1
ATOM 666 C C . GLN A 1 85 ? 37.561 -8.400 18.353 1.00 28.03 82 GLN A C 1
ATOM 667 O O . GLN A 1 85 ? 38.533 -7.665 18.618 1.00 24.33 82 GLN A O 1
ATOM 673 N N . TRP A 1 86 ? 36.993 -8.415 17.147 1.00 26.48 83 TRP A N 1
ATOM 674 C CA . TRP A 1 86 ? 37.471 -7.531 16.066 1.00 26.68 83 TRP A CA 1
ATOM 675 C C . TRP A 1 86 ? 37.316 -6.053 16.446 1.00 22.72 83 TRP A C 1
ATOM 676 O O . TRP A 1 86 ? 38.240 -5.223 16.299 1.00 23.89 83 TRP A O 1
ATOM 687 N N . LEU A 1 87 ? 36.159 -5.718 16.985 1.00 23.18 84 LEU A N 1
ATOM 688 C CA . LEU A 1 87 ? 35.894 -4.334 17.364 1.00 23.85 84 LEU A CA 1
ATOM 689 C C . LEU A 1 87 ? 36.904 -3.875 18.440 1.00 26.90 84 LEU A C 1
ATOM 690 O O . LEU A 1 87 ? 37.494 -2.799 18.377 1.00 25.01 84 LEU A O 1
ATOM 695 N N . LEU A 1 88 ? 37.108 -4.725 19.430 1.00 23.99 85 LEU A N 1
ATOM 696 C CA . LEU A 1 88 ? 38.102 -4.455 20.479 1.00 28.22 85 LEU A CA 1
ATOM 697 C C . LEU A 1 88 ? 39.506 -4.249 19.900 1.00 24.75 85 LEU A C 1
ATOM 698 O O . LEU A 1 88 ? 40.257 -3.382 20.361 1.00 28.80 85 LEU A O 1
ATOM 703 N N . SER A 1 89 ? 39.850 -5.037 18.886 1.00 23.82 86 SER A N 1
ATOM 704 C CA . SER A 1 89 ? 41.159 -4.960 18.235 1.00 24.87 86 SER A CA 1
ATOM 705 C C . SER A 1 89 ? 41.418 -3.609 17.574 1.00 26.28 86 SER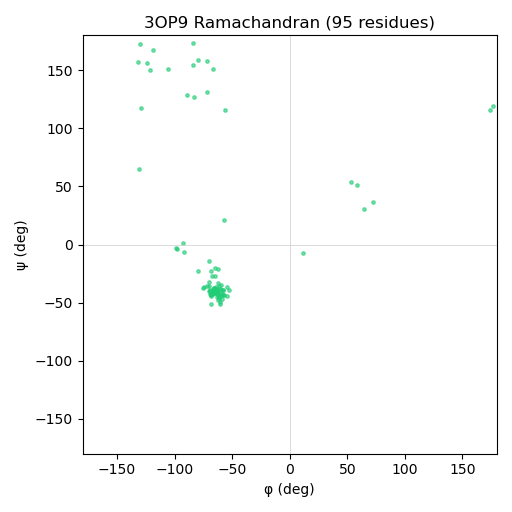 A C 1
ATOM 706 O O . SER A 1 89 ? 42.562 -3.271 17.327 1.00 26.49 86 SER A O 1
ATOM 709 N N . LEU A 1 90 ? 40.367 -2.834 17.275 1.00 24.01 87 LEU A N 1
ATOM 710 C CA . LEU A 1 90 ? 40.594 -1.521 16.659 1.00 20.99 87 LEU A CA 1
ATOM 711 C C . LEU A 1 90 ? 41.330 -0.589 17.612 1.00 24.51 87 LEU A C 1
ATOM 712 O O . LEU A 1 90 ? 41.962 0.378 17.188 1.00 25.20 87 LEU A O 1
ATOM 717 N N . ASN A 1 91 ? 41.277 -0.895 18.908 1.00 26.96 88 ASN A N 1
ATOM 718 C CA . ASN A 1 91 ? 41.955 -0.053 19.890 1.00 29.01 88 ASN A CA 1
ATOM 719 C C . ASN A 1 91 ? 43.468 -0.156 19.822 1.00 34.61 88 ASN A C 1
ATOM 720 O O . ASN A 1 91 ? 44.180 0.674 20.381 1.00 32.58 88 ASN A O 1
ATOM 725 N N . LEU A 1 92 ? 43.959 -1.171 19.123 1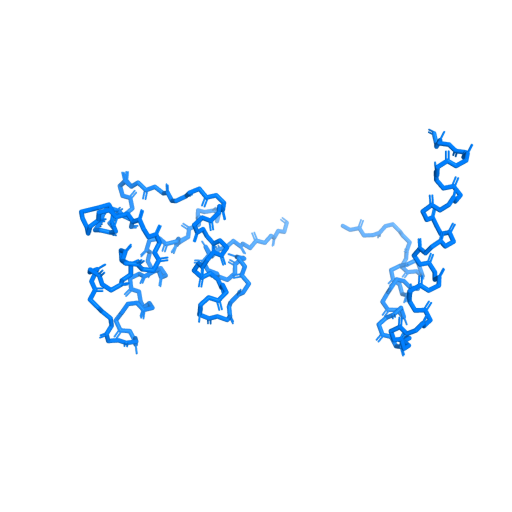.00 29.27 89 LEU A N 1
ATOM 726 C CA . LEU A 1 92 ? 45.389 -1.295 18.872 1.00 30.87 89 LEU A CA 1
ATOM 727 C C . LEU A 1 92 ? 45.917 -0.401 17.745 1.00 31.30 89 LEU A C 1
ATOM 728 O O . LEU A 1 92 ? 47.135 -0.185 17.646 1.00 31.76 89 LEU A O 1
ATOM 733 N N A ARG A 1 93 ? 45.024 0.100 16.893 0.45 25.67 90 ARG A N 1
ATOM 734 N N B ARG A 1 93 ? 45.022 0.121 16.912 0.55 24.84 90 ARG A N 1
ATOM 735 C CA A ARG A 1 93 ? 45.443 0.794 15.671 0.45 24.52 90 ARG A CA 1
ATOM 736 C CA B ARG A 1 93 ? 45.441 0.814 15.693 0.55 23.82 90 ARG A CA 1
ATOM 737 C C A ARG A 1 93 ? 45.884 2.220 15.969 0.45 23.48 90 ARG A C 1
ATOM 738 C C B ARG A 1 93 ? 45.883 2.234 15.976 0.55 23.01 90 ARG A C 1
ATOM 739 O O A ARG A 1 93 ? 45.384 2.835 16.900 0.45 23.51 90 ARG A O 1
ATOM 740 O O B ARG A 1 93 ? 45.377 2.862 16.892 0.55 23.00 90 ARG A O 1
ATOM 755 N N . SER A 1 94 ? 46.774 2.762 15.136 1.00 23.41 91 SER A N 1
ATOM 756 C CA . SER A 1 94 ? 47.224 4.134 15.296 1.00 24.47 91 SER A CA 1
ATOM 757 C C . SER A 1 94 ? 46.080 5.029 14.906 1.00 23.65 91 SER A C 1
ATOM 758 O O . SER A 1 94 ? 45.182 4.613 14.183 1.00 20.48 91 SER A O 1
ATOM 761 N N . GLU A 1 95 ? 46.130 6.276 15.342 1.00 20.16 92 GLU A N 1
ATOM 762 C CA . GLU A 1 95 ? 45.093 7.216 14.980 1.00 21.61 92 GLU A CA 1
ATOM 763 C C . GLU A 1 95 ? 45.046 7.429 13.466 1.00 23.55 92 GLU A C 1
ATOM 764 O O . GLU A 1 95 ? 43.982 7.658 12.886 1.00 23.19 92 GLU A O 1
ATOM 770 N N . GLU A 1 96 ? 46.210 7.367 12.819 1.00 22.94 93 GLU A N 1
ATOM 771 C CA . GLU A 1 96 ? 46.253 7.543 11.368 1.00 32.30 93 GLU A CA 1
ATOM 772 C C . GLU A 1 96 ? 45.467 6.415 10.676 1.00 23.89 93 GLU A C 1
ATOM 773 O O . GLU A 1 96 ? 44.741 6.655 9.700 1.00 22.84 93 GLU A O 1
ATOM 779 N N . GLU A 1 97 ? 45.585 5.192 11.179 1.00 21.10 94 GLU A N 1
ATOM 780 C CA . GLU A 1 97 ? 44.893 4.044 10.561 1.00 23.68 94 GLU A CA 1
ATOM 781 C C . GLU A 1 97 ? 43.401 4.057 10.865 1.00 23.68 94 GLU A C 1
ATOM 782 O O . GLU A 1 97 ? 42.573 3.717 10.009 1.00 23.36 94 GLU A O 1
ATOM 788 N N . ILE A 1 98 ? 43.039 4.477 12.069 1.00 19.02 95 ILE A N 1
ATOM 789 C CA . ILE A 1 98 ? 41.626 4.627 12.390 1.00 17.08 95 ILE A CA 1
ATOM 790 C C . ILE A 1 98 ? 40.997 5.737 11.556 1.00 19.06 95 ILE A C 1
ATOM 791 O O . ILE A 1 98 ? 39.880 5.609 11.089 1.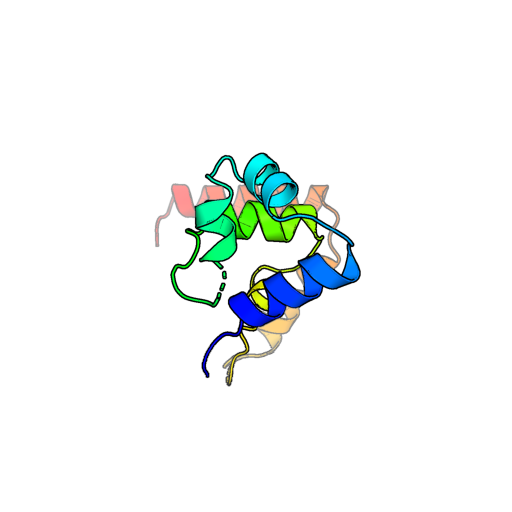00 19.80 95 ILE A O 1
ATOM 796 N N . ALA A 1 99 ? 41.718 6.825 11.348 1.00 20.18 96 ALA A N 1
ATOM 797 C CA . ALA A 1 99 ? 41.199 7.889 10.501 1.00 23.83 96 ALA A CA 1
ATOM 798 C C . ALA A 1 99 ? 40.868 7.375 9.073 1.00 23.07 96 ALA A C 1
ATOM 799 O O . ALA A 1 99 ? 39.869 7.796 8.456 1.00 21.47 96 ALA A O 1
ATOM 801 N N . LYS A 1 100 ? 41.709 6.502 8.533 1.00 22.04 97 LYS A N 1
ATOM 802 C CA . LYS A 1 100 ? 41.460 5.958 7.201 1.00 24.56 97 LYS A CA 1
ATOM 803 C C . LYS A 1 100 ? 40.241 5.065 7.191 1.00 23.04 97 LYS A C 1
ATOM 804 O O . LYS A 1 100 ? 39.455 5.081 6.244 1.00 18.20 97 LYS A O 1
ATOM 810 N N . ILE A 1 101 ? 40.104 4.234 8.214 1.00 18.74 98 ILE A N 1
ATOM 811 C CA . ILE A 1 101 ? 38.946 3.334 8.299 1.00 18.41 98 ILE A CA 1
ATOM 812 C C . ILE A 1 101 ? 37.673 4.133 8.389 1.00 18.47 98 ILE A C 1
ATOM 813 O O . ILE A 1 101 ? 36.661 3.781 7.763 1.00 20.07 98 ILE A O 1
ATOM 818 N N . LYS A 1 102 ? 37.700 5.198 9.194 1.00 18.37 99 LYS A N 1
ATOM 819 C CA . LYS A 1 102 ? 36.503 6.059 9.288 1.00 20.38 99 LYS A CA 1
ATOM 820 C C . LYS A 1 102 ? 36.108 6.646 7.937 1.00 21.75 99 LYS A C 1
ATOM 821 O O . LYS A 1 102 ? 34.925 6.708 7.594 1.00 19.01 99 LYS A O 1
ATOM 827 N N . ILE A 1 103 ? 37.088 7.123 7.172 1.00 19.99 100 ILE A N 1
ATOM 828 C CA . ILE A 1 103 ? 36.768 7.649 5.829 1.00 22.97 100 ILE A CA 1
ATOM 829 C C . ILE A 1 103 ? 36.199 6.571 4.921 1.00 21.16 100 ILE A C 1
ATOM 830 O O . ILE A 1 103 ? 35.270 6.804 4.148 1.00 20.46 100 ILE A O 1
ATOM 835 N N . LEU A 1 104 ? 36.778 5.381 4.986 1.00 17.13 101 LEU A N 1
ATOM 836 C CA . LEU A 1 104 ? 36.323 4.283 4.134 1.00 20.52 101 LEU A CA 1
ATOM 837 C C . LEU A 1 104 ? 34.864 3.966 4.438 1.00 24.01 101 LEU A C 1
ATOM 838 O O . LEU A 1 104 ? 34.023 3.843 3.559 1.00 20.13 101 LEU A O 1
ATOM 843 N N . VAL A 1 105 ? 34.578 3.785 5.718 1.00 16.85 102 VAL A N 1
ATOM 844 C CA . VAL A 1 105 ? 33.245 3.383 6.129 1.00 20.14 102 VAL A CA 1
ATOM 845 C C . VAL A 1 105 ? 32.255 4.491 5.885 1.00 23.62 102 VAL A C 1
ATOM 846 O O . VAL A 1 105 ? 31.170 4.219 5.359 1.00 21.89 102 VAL A O 1
ATOM 850 N N . ASP A 1 106 ? 32.604 5.740 6.234 1.00 21.11 103 ASP A N 1
ATOM 851 C CA . ASP A 1 106 ? 31.691 6.890 5.958 1.00 21.37 103 ASP A CA 1
ATOM 852 C C . ASP A 1 106 ? 31.395 7.004 4.454 1.00 25.10 103 ASP A C 1
ATOM 853 O O . ASP A 1 106 ? 30.265 7.305 4.030 1.00 22.36 103 ASP A O 1
ATOM 858 N N . THR A 1 107 ? 32.428 6.835 3.637 1.00 20.40 104 THR A N 1
ATOM 859 C CA . THR A 1 107 ? 32.260 6.967 2.198 1.00 21.56 104 THR A CA 1
ATOM 860 C C . THR A 1 107 ? 31.295 5.924 1.693 1.00 22.09 104 THR A C 1
ATOM 861 O O . THR A 1 107 ? 30.382 6.215 0.932 1.00 25.41 104 THR A O 1
ATOM 865 N N . VAL A 1 108 ? 31.501 4.686 2.108 1.00 20.87 105 VAL A N 1
ATOM 866 C CA . VAL A 1 108 ? 30.676 3.623 1.580 1.00 22.48 105 VAL A CA 1
ATOM 867 C C . VAL A 1 108 ? 29.243 3.839 2.059 1.00 25.17 105 VAL A C 1
ATOM 868 O O . VAL A 1 108 ? 28.295 3.660 1.301 1.00 23.71 105 VAL A O 1
ATOM 872 N N . GLU A 1 109 ? 29.068 4.238 3.319 1.00 23.60 106 GLU A N 1
ATOM 873 C CA . GLU A 1 109 ? 27.724 4.535 3.810 1.00 25.11 106 GLU A CA 1
ATOM 874 C C . GLU A 1 109 ? 27.062 5.663 3.059 1.00 25.63 106 GLU A C 1
ATOM 875 O O . GLU A 1 109 ? 25.840 5.627 2.840 1.00 28.80 106 GLU A O 1
ATOM 881 N N . THR A 1 110 ? 27.827 6.669 2.656 1.00 26.63 107 THR A N 1
ATOM 882 C CA . THR A 1 110 ? 27.242 7.769 1.873 1.00 25.74 107 THR A CA 1
ATOM 883 C C . THR A 1 110 ? 26.844 7.302 0.481 1.00 31.79 107 THR A C 1
ATOM 884 O O . THR A 1 110 ? 25.796 7.694 -0.051 1.00 29.56 107 THR A O 1
ATOM 888 N N . LEU A 1 111 ? 27.677 6.470 -0.130 1.00 22.53 108 LEU A N 1
ATOM 889 C CA . LEU A 1 111 ? 27.403 6.062 -1.510 1.00 22.89 108 LEU A CA 1
ATOM 890 C C . LEU A 1 111 ? 26.275 5.034 -1.598 1.00 30.41 108 LEU A C 1
ATOM 891 O O . LEU A 1 111 ? 25.472 5.057 -2.539 1.00 30.06 108 LEU A O 1
ATOM 896 N N . TYR A 1 112 ? 26.236 4.133 -0.613 1.00 24.50 109 TYR A N 1
ATOM 897 C CA . TYR A 1 112 ? 25.356 2.959 -0.642 1.00 29.06 109 TYR A CA 1
ATOM 898 C C . TYR A 1 112 ? 24.577 2.812 0.667 1.00 35.57 109 TYR A C 1
ATOM 899 O O . TYR A 1 112 ? 24.771 1.852 1.404 1.00 38.00 109 TYR A O 1
ATOM 908 N N . PRO A 1 113 ? 23.698 3.771 0.944 1.00 35.25 110 PRO A N 1
ATOM 909 C CA . PRO A 1 113 ? 22.967 3.825 2.206 1.00 52.16 110 PRO A CA 1
ATOM 910 C C . PRO A 1 113 ? 22.192 2.541 2.441 1.00 72.09 110 PRO A C 1
ATOM 911 O O . PRO A 1 113 ? 21.281 2.243 1.669 1.00 67.33 110 PRO A O 1
ATOM 915 N N . ASN A 1 114 ? 22.553 1.798 3.482 1.00 92.47 111 ASN A N 1
ATOM 916 C CA . ASN A 1 114 ? 21.824 0.596 3.853 1.00 100.84 111 ASN A CA 1
ATOM 917 C C . ASN A 1 114 ? 20.325 0.781 3.656 1.00 100.10 111 ASN A C 1
ATOM 918 O O . ASN A 1 114 ? 19.518 0.287 4.441 1.00 98.45 111 ASN A O 1
#

B-factor: mean 39.42, std 17.8, range [16.85, 161.91]

Solvent-accessible surface area: 8899 Å² total

CATH classification: 1.10.260.40 (+1 more: 1.20.5.170)

InterPro domains:
  IPR001387 Cro/C1-type, helix-turn-helix domain [PF01381] (13-65)
  IPR001387 Cro/C1-type, helix-turn-helix domain [PS50943] (11-65)
  IPR001387 Cro/C1-type, helix-turn-helix domain [SM00530] (10-65)
  IPR001387 Cro/C1-type, helix-turn-helix domain [cd00093] (8-65)
  IPR010982 Lambda repressor-like, DNA-binding domain superfamily [G3DSA:1.10.260.40] (1-70)
  IPR010982 Lambda repressor-like, DNA-binding domain superfamily [SSF47413] (2-71)

Organism: Listeria innocua serovar 6a (strain ATCC BAA-680 / CLIP 11262) (NCBI:txid272626)